Protein AF-A0A2S3ZTK1-F1 (afdb_monomer_lite)

Organism: Arthrobacter glacialis (NCBI:txid1664)

pLDDT: mean 86.09, std 12.01, range [45.44, 97.56]

Radius of gyration: 19.78 Å; chains: 1; bounding box: 35×38×61 Å

Secondary structure (DSSP, 8-state):
--------HHHHHHHHHHHHHHHHHHHHHHHHHHH-TTS-HHHHHHHHHHHHHHHHHHHHHHHHHHHHHHHHHHTT-

Sequence (77 aa):
MDANPILPVEFVLLQWAVAAMYLAIVVWALVTLAKANSLTVGARISWLVLIVIVPFVGSAAWLGFTFVQSSRKQTAK

Foldseek 3Di:
DDPPPPDPVVVVVVVVVVVVVLVVVLVVQVVVLVPPPVDDPVRSVVSNCCSVCVVCPVVVVVVVVVVVVVVVVVVVD

InterPro domains:
  IPR027379 Cardiolipin synthase N-terminal [PF13396] (24-63)

Structure (mmCIF, N/CA/C/O backbone):
data_AF-A0A2S3ZTK1-F1
#
_entry.id   AF-A0A2S3ZTK1-F1
#
loop_
_atom_site.group_PDB
_atom_site.id
_atom_site.type_symbol
_atom_site.label_atom_id
_atom_site.label_alt_id
_atom_site.label_comp_id
_atom_site.label_asym_id
_atom_site.label_entity_id
_atom_site.label_seq_id
_atom_site.pdbx_PDB_ins_code
_atom_site.Cartn_x
_atom_site.Cartn_y
_atom_site.Cartn_z
_atom_site.occupancy
_atom_site.B_iso_or_equiv
_atom_site.auth_seq_id
_atom_site.auth_comp_id
_atom_site.auth_asym_id
_atom_site.auth_atom_id
_atom_site.pdbx_PDB_model_num
ATOM 1 N N . MET A 1 1 ? 8.039 6.699 -40.715 1.00 45.44 1 MET A N 1
ATOM 2 C CA . MET A 1 1 ? 7.516 5.376 -40.325 1.00 45.44 1 MET A CA 1
ATOM 3 C C . MET A 1 1 ? 7.963 5.157 -38.901 1.00 45.44 1 MET A C 1
ATOM 5 O O . MET A 1 1 ? 9.111 4.795 -38.680 1.00 45.44 1 MET A O 1
ATOM 9 N N . ASP A 1 2 ? 7.105 5.524 -37.957 1.00 54.22 2 ASP A N 1
ATOM 10 C CA . ASP A 1 2 ? 7.404 5.439 -36.533 1.00 54.22 2 ASP A CA 1
ATOM 11 C C . ASP A 1 2 ? 7.424 3.963 -36.143 1.00 54.22 2 ASP A C 1
ATOM 13 O O . ASP A 1 2 ? 6.386 3.303 -36.088 1.00 54.22 2 ASP A O 1
ATOM 17 N N . ALA A 1 3 ? 8.623 3.414 -35.955 1.00 64.44 3 ALA A N 1
ATOM 18 C CA . ALA A 1 3 ? 8.792 2.086 -35.394 1.00 64.44 3 ALA A CA 1
ATOM 19 C C . ALA A 1 3 ? 8.314 2.147 -33.940 1.00 64.44 3 ALA A C 1
ATOM 21 O O . ALA A 1 3 ? 9.077 2.518 -33.052 1.00 64.44 3 ALA A O 1
ATOM 22 N N . ASN A 1 4 ? 7.033 1.851 -33.706 1.00 68.31 4 ASN A N 1
ATOM 23 C CA . ASN A 1 4 ? 6.504 1.704 -32.359 1.00 68.31 4 ASN A CA 1
ATOM 24 C C . ASN A 1 4 ? 7.279 0.557 -31.692 1.00 68.31 4 ASN A C 1
ATOM 26 O O . ASN A 1 4 ? 7.191 -0.574 -32.182 1.00 68.31 4 ASN A O 1
ATOM 30 N N . PRO A 1 5 ? 8.076 0.812 -30.640 1.00 76.50 5 PRO A N 1
ATOM 31 C CA . PRO A 1 5 ? 8.800 -0.252 -29.970 1.00 76.50 5 PRO A CA 1
ATOM 32 C C . PRO A 1 5 ? 7.775 -1.207 -29.354 1.00 76.50 5 PRO A C 1
ATOM 34 O O . PRO A 1 5 ? 7.084 -0.868 -28.394 1.00 76.50 5 PRO A O 1
ATOM 37 N N . ILE A 1 6 ? 7.643 -2.400 -29.936 1.00 77.94 6 ILE A N 1
ATOM 38 C CA . ILE A 1 6 ? 6.807 -3.461 -29.379 1.00 77.94 6 ILE A CA 1
ATOM 39 C C . ILE A 1 6 ? 7.521 -3.937 -28.117 1.00 77.94 6 ILE A C 1
ATOM 41 O O . ILE A 1 6 ? 8.557 -4.597 -28.190 1.00 77.94 6 ILE A O 1
ATOM 45 N N . LEU A 1 7 ? 6.997 -3.547 -26.956 1.00 80.50 7 LEU A N 1
ATOM 46 C CA . LEU A 1 7 ? 7.493 -4.051 -25.684 1.00 80.50 7 LEU A CA 1
ATOM 47 C C . LEU A 1 7 ? 7.202 -5.558 -25.595 1.00 80.50 7 LEU A C 1
ATOM 49 O O . LEU A 1 7 ? 6.093 -5.975 -25.942 1.00 80.50 7 LEU A O 1
ATOM 53 N N . PRO A 1 8 ? 8.160 -6.372 -25.120 1.00 86.88 8 PRO A N 1
ATOM 54 C CA . PRO A 1 8 ? 7.917 -7.785 -24.863 1.00 86.88 8 PRO A CA 1
ATOM 55 C C . PRO A 1 8 ? 6.723 -7.970 -23.914 1.00 86.88 8 PRO A C 1
ATOM 57 O O . PRO A 1 8 ? 6.539 -7.193 -22.971 1.00 86.88 8 PRO A O 1
ATOM 60 N N . VAL A 1 9 ? 5.892 -8.985 -24.166 1.00 88.69 9 VAL A N 1
ATOM 61 C CA . VAL A 1 9 ? 4.644 -9.235 -23.417 1.00 88.69 9 VAL A CA 1
ATOM 62 C C . VAL A 1 9 ? 4.894 -9.421 -21.917 1.00 88.69 9 VAL A C 1
ATOM 64 O O . VAL A 1 9 ? 4.053 -9.074 -21.086 1.00 88.69 9 VAL A O 1
ATOM 67 N N . GLU A 1 10 ? 6.083 -9.894 -21.559 1.00 87.69 10 GLU A N 1
ATOM 68 C CA . GLU A 1 10 ? 6.549 -10.099 -20.195 1.00 87.69 10 GLU A CA 1
ATOM 69 C C . GLU A 1 10 ? 6.563 -8.791 -19.397 1.00 87.69 10 GLU A C 1
ATOM 71 O O . GLU A 1 10 ? 6.222 -8.803 -18.216 1.00 87.69 10 GLU A O 1
ATOM 76 N N . PHE A 1 11 ? 6.881 -7.652 -20.027 1.00 87.62 11 PHE A N 1
ATOM 77 C CA . PHE A 1 11 ? 6.843 -6.347 -19.356 1.00 87.62 11 PHE A CA 1
ATOM 78 C C . PHE A 1 11 ? 5.420 -5.964 -18.955 1.00 87.62 11 PHE A C 1
ATOM 80 O O . PHE A 1 11 ? 5.186 -5.509 -17.835 1.00 87.62 11 PHE A O 1
ATOM 87 N N . VAL A 1 12 ? 4.462 -6.193 -19.854 1.00 89.12 12 VAL A N 1
ATOM 88 C CA . VAL A 1 12 ? 3.047 -5.921 -19.591 1.00 89.12 12 VAL A CA 1
ATOM 89 C C . VAL A 1 12 ? 2.531 -6.863 -18.506 1.00 89.12 12 VAL A C 1
ATOM 91 O O . VAL A 1 12 ? 1.872 -6.420 -17.572 1.00 89.12 12 VAL A O 1
ATOM 94 N N . LEU A 1 13 ? 2.857 -8.152 -18.562 1.00 92.56 13 LEU A N 1
ATOM 95 C CA . LEU A 1 13 ? 2.432 -9.105 -17.533 1.00 92.56 13 LEU A CA 1
ATOM 96 C C . LEU A 1 13 ? 3.029 -8.777 -16.162 1.00 92.56 13 LEU A C 1
ATOM 98 O O . LEU A 1 13 ? 2.310 -8.806 -15.163 1.00 92.56 13 LEU A O 1
ATOM 102 N N . LEU A 1 14 ? 4.312 -8.412 -16.109 1.00 93.88 14 LEU A N 1
ATOM 103 C CA . LEU A 1 14 ? 4.984 -8.059 -14.863 1.00 93.88 14 LEU A CA 1
ATOM 104 C C . LEU A 1 14 ? 4.352 -6.821 -14.217 1.00 93.88 14 LEU A C 1
ATOM 106 O O . LEU A 1 14 ? 4.099 -6.832 -13.013 1.00 93.88 14 LEU A O 1
ATOM 110 N N . GLN A 1 15 ? 4.035 -5.783 -14.999 1.00 89.94 15 GLN A N 1
ATOM 111 C CA . GLN A 1 15 ? 3.410 -4.568 -14.462 1.00 89.94 15 GLN A CA 1
ATOM 112 C C . GLN A 1 15 ? 2.046 -4.878 -13.820 1.00 89.94 15 GLN A C 1
ATOM 114 O O . GLN A 1 15 ? 1.734 -4.386 -12.734 1.00 89.94 15 GLN A O 1
ATOM 119 N N . TRP A 1 16 ? 1.252 -5.742 -14.460 1.00 93.69 16 TRP A N 1
ATOM 120 C CA . TRP A 1 16 ? -0.067 -6.133 -13.972 1.00 93.69 16 TRP A CA 1
ATOM 121 C C . TRP A 1 16 ? 0.036 -7.055 -12.763 1.00 93.69 16 TRP A C 1
ATOM 123 O O . TRP A 1 16 ? -0.730 -6.893 -11.817 1.00 93.69 16 TRP A O 1
ATOM 133 N N . ALA A 1 17 ? 1.007 -7.970 -12.750 1.00 95.62 17 ALA A N 1
ATOM 134 C CA . ALA A 1 17 ? 1.275 -8.830 -11.604 1.00 95.62 17 ALA A CA 1
ATOM 135 C C . ALA A 1 17 ? 1.664 -8.010 -10.367 1.00 95.62 17 ALA A C 1
ATOM 137 O O . ALA A 1 17 ? 1.124 -8.235 -9.283 1.00 95.62 17 ALA A O 1
ATOM 138 N N . VAL A 1 18 ? 2.539 -7.012 -10.531 1.00 93.31 18 VAL A N 1
ATOM 139 C CA . VAL A 1 18 ? 2.922 -6.099 -9.445 1.00 93.31 18 VAL A CA 1
ATOM 140 C C . VAL A 1 18 ? 1.715 -5.296 -8.960 1.00 93.31 18 VAL A C 1
ATOM 142 O O . VAL A 1 18 ? 1.488 -5.223 -7.753 1.00 93.31 18 VAL A O 1
ATOM 145 N N . ALA A 1 19 ? 0.901 -4.747 -9.867 1.00 91.31 19 ALA A N 1
ATOM 146 C CA . ALA A 1 19 ? -0.306 -4.004 -9.501 1.00 91.31 19 ALA A CA 1
ATOM 147 C C . ALA A 1 19 ? -1.328 -4.878 -8.747 1.00 91.31 19 ALA A C 1
ATOM 149 O O . ALA A 1 19 ? -1.873 -4.460 -7.724 1.00 91.31 19 ALA A O 1
ATOM 150 N N . ALA A 1 20 ? -1.553 -6.110 -9.210 1.00 96.00 20 ALA A N 1
ATOM 151 C CA . ALA A 1 20 ? -2.456 -7.063 -8.571 1.00 96.00 20 ALA A CA 1
ATOM 152 C C . ALA A 1 20 ? -1.954 -7.491 -7.183 1.00 96.00 20 ALA A C 1
ATOM 154 O O . ALA A 1 20 ? -2.730 -7.516 -6.227 1.00 96.00 20 ALA A O 1
ATOM 155 N N . MET A 1 21 ? -0.654 -7.769 -7.050 1.00 96.06 21 MET A N 1
ATOM 156 C CA . MET A 1 21 ? -0.020 -8.069 -5.764 1.00 96.06 21 MET A CA 1
ATOM 157 C C . MET A 1 21 ? -0.173 -6.897 -4.792 1.00 96.06 21 MET A C 1
ATOM 159 O O . MET A 1 21 ? -0.528 -7.096 -3.631 1.00 96.06 21 MET A O 1
ATOM 163 N N . TYR A 1 22 ? 0.038 -5.672 -5.274 1.00 92.31 22 TYR A N 1
ATOM 164 C CA . TYR A 1 22 ? -0.123 -4.468 -4.471 1.00 92.31 22 TYR A CA 1
ATOM 165 C C . TYR A 1 22 ? -1.559 -4.325 -3.949 1.00 92.31 22 TYR A C 1
ATOM 167 O O . TYR A 1 22 ? -1.779 -4.120 -2.753 1.00 92.31 22 TYR A O 1
ATOM 175 N N . LEU A 1 23 ? -2.546 -4.511 -4.829 1.00 94.38 23 LEU A N 1
ATOM 176 C CA . LEU A 1 23 ? -3.960 -4.483 -4.464 1.00 94.38 23 LEU A CA 1
ATOM 177 C C . LEU A 1 23 ? -4.298 -5.560 -3.421 1.00 94.38 23 LEU A C 1
ATOM 179 O O . LEU A 1 23 ? -4.975 -5.269 -2.434 1.00 94.38 23 LEU A O 1
ATOM 183 N N . ALA A 1 24 ? -3.790 -6.780 -3.602 1.00 96.50 24 ALA A N 1
ATOM 184 C CA . ALA A 1 24 ? -3.996 -7.879 -2.663 1.00 96.50 24 ALA A CA 1
ATOM 185 C C . ALA A 1 24 ? -3.444 -7.556 -1.264 1.00 96.50 24 ALA A C 1
ATOM 187 O O . ALA A 1 24 ? -4.125 -7.806 -0.269 1.00 96.50 24 ALA A O 1
ATOM 188 N N . ILE A 1 25 ? -2.258 -6.944 -1.177 1.00 95.38 25 ILE A N 1
ATOM 189 C CA . ILE A 1 25 ? -1.653 -6.523 0.096 1.00 95.38 25 ILE A CA 1
ATOM 190 C C . ILE A 1 25 ? -2.501 -5.445 0.778 1.00 95.38 25 ILE A C 1
ATOM 192 O O . ILE A 1 25 ? -2.747 -5.538 1.981 1.00 95.38 25 ILE A O 1
ATOM 196 N N . VAL A 1 26 ? -2.989 -4.449 0.031 1.00 94.25 26 VAL A N 1
ATOM 197 C CA . VAL A 1 26 ? -3.851 -3.390 0.586 1.00 94.25 26 VAL A CA 1
ATOM 198 C C . VAL A 1 26 ? -5.143 -3.982 1.146 1.00 94.25 26 VAL A C 1
ATOM 200 O O . VAL A 1 26 ? -5.503 -3.706 2.292 1.00 94.25 26 VAL A O 1
ATOM 203 N N . VAL A 1 27 ? -5.819 -4.840 0.378 1.00 96.56 27 VAL A N 1
ATOM 204 C CA . VAL A 1 27 ? -7.047 -5.513 0.828 1.00 96.56 27 VAL A CA 1
ATOM 205 C C . VAL A 1 27 ? -6.770 -6.366 2.063 1.00 96.56 27 VAL A C 1
ATOM 207 O O . VAL A 1 27 ? -7.509 -6.281 3.045 1.00 96.56 27 VAL A O 1
ATOM 210 N N . TRP A 1 28 ? -5.685 -7.140 2.061 1.00 97.56 28 TRP A N 1
ATOM 211 C CA . TRP A 1 28 ? -5.286 -7.947 3.211 1.00 97.56 28 TRP A CA 1
ATOM 212 C C . TRP A 1 28 ? -5.058 -7.089 4.459 1.00 97.56 28 TRP A C 1
ATOM 214 O O . TRP A 1 28 ? -5.538 -7.429 5.545 1.00 97.56 28 TRP A O 1
ATOM 224 N N . ALA A 1 29 ? -4.350 -5.968 4.320 1.00 94.06 29 ALA A N 1
ATOM 225 C CA . ALA A 1 29 ? -4.071 -5.052 5.420 1.00 94.06 29 ALA A CA 1
ATOM 226 C C . ALA A 1 29 ? -5.364 -4.449 5.992 1.00 94.06 29 ALA A C 1
ATOM 228 O O . ALA A 1 29 ? -5.548 -4.433 7.210 1.00 94.06 29 ALA A O 1
ATOM 229 N N . LEU A 1 30 ? -6.298 -4.037 5.128 1.00 94.81 30 LEU A N 1
ATOM 230 C CA . LEU A 1 30 ? -7.607 -3.525 5.542 1.00 94.81 30 LEU A CA 1
ATOM 231 C C . LEU A 1 30 ? -8.441 -4.594 6.256 1.00 94.81 30 LEU A C 1
ATOM 233 O O . LEU A 1 30 ? -9.010 -4.320 7.312 1.00 94.81 30 LEU A O 1
ATOM 237 N N . VAL A 1 31 ? -8.478 -5.823 5.734 1.00 96.69 31 VAL A N 1
ATOM 238 C CA . VAL A 1 31 ? -9.178 -6.947 6.378 1.00 96.69 31 VAL A CA 1
ATOM 239 C C . VAL A 1 31 ? -8.563 -7.259 7.742 1.00 96.69 31 VAL A C 1
ATOM 241 O O . VAL A 1 31 ? -9.288 -7.482 8.712 1.00 96.69 31 VAL A O 1
ATOM 244 N N . THR A 1 32 ? -7.235 -7.242 7.842 1.00 95.69 32 THR A N 1
ATOM 245 C CA . THR A 1 32 ? -6.516 -7.462 9.105 1.00 95.69 32 THR A CA 1
ATOM 246 C C . THR A 1 32 ? -6.862 -6.375 10.122 1.00 95.69 32 THR A C 1
ATOM 248 O O . THR A 1 32 ? -7.197 -6.683 11.265 1.00 95.69 32 THR A O 1
ATOM 251 N N . LEU A 1 33 ? -6.884 -5.110 9.698 1.00 93.62 33 LEU A N 1
ATOM 252 C CA . LEU A 1 33 ? -7.258 -3.981 10.547 1.00 93.62 33 LEU A CA 1
ATOM 253 C C . LEU A 1 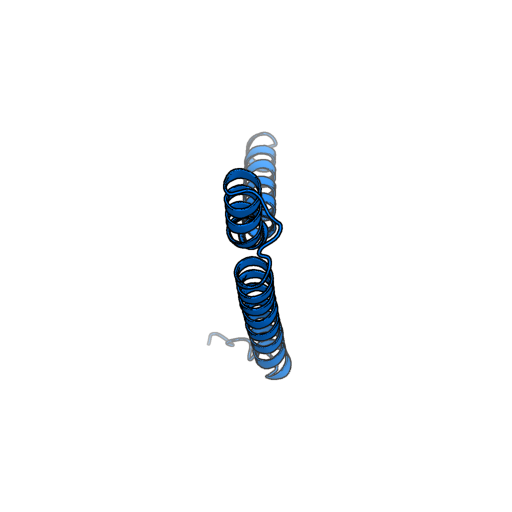33 ? -8.735 -4.029 10.979 1.00 93.62 33 LEU A C 1
ATOM 255 O O . LEU A 1 33 ? -9.072 -3.693 12.119 1.00 93.62 33 LEU A O 1
ATOM 259 N N . ALA A 1 34 ? -9.624 -4.471 10.088 1.00 90.81 34 ALA A N 1
ATOM 260 C CA . ALA A 1 34 ? -11.044 -4.655 10.378 1.00 90.81 34 ALA A CA 1
ATOM 261 C C . ALA A 1 34 ? -11.284 -5.780 11.399 1.00 90.81 34 ALA A C 1
ATOM 263 O O . ALA A 1 34 ? -12.168 -5.663 12.246 1.00 90.81 34 ALA A O 1
ATOM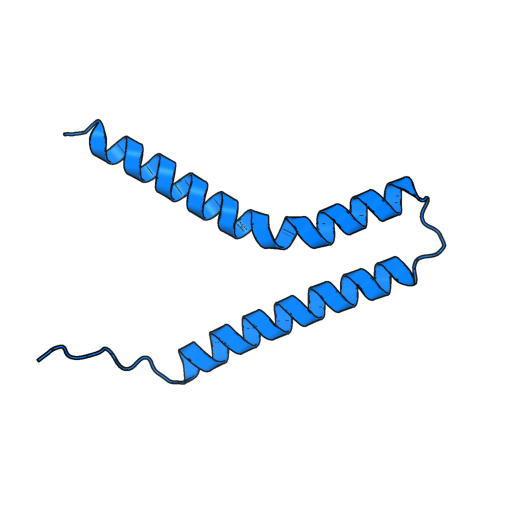 264 N N . LYS A 1 35 ? -10.466 -6.837 11.365 1.00 94.50 35 LYS A N 1
ATOM 265 C CA . LYS A 1 35 ? -10.522 -7.950 12.327 1.00 94.50 35 LYS A CA 1
ATOM 266 C C . LYS A 1 35 ? -9.840 -7.641 13.663 1.00 94.50 35 LYS A C 1
ATOM 268 O O . LYS A 1 35 ? -10.121 -8.304 14.659 1.00 94.50 35 LYS A O 1
ATOM 273 N N . ALA A 1 36 ? -8.956 -6.648 13.707 1.00 90.38 36 ALA A N 1
ATOM 274 C CA . ALA A 1 36 ? -8.266 -6.253 14.926 1.00 90.38 36 ALA A CA 1
ATOM 275 C C . ALA A 1 36 ? -9.202 -5.471 15.868 1.00 90.38 36 ALA A C 1
ATOM 277 O O . ALA A 1 36 ? -9.365 -4.257 15.748 1.00 90.38 36 ALA A O 1
ATOM 278 N N . ASN A 1 37 ? -9.815 -6.186 16.815 1.00 82.44 37 ASN A N 1
ATOM 279 C CA . ASN A 1 37 ? -10.737 -5.626 17.813 1.00 82.44 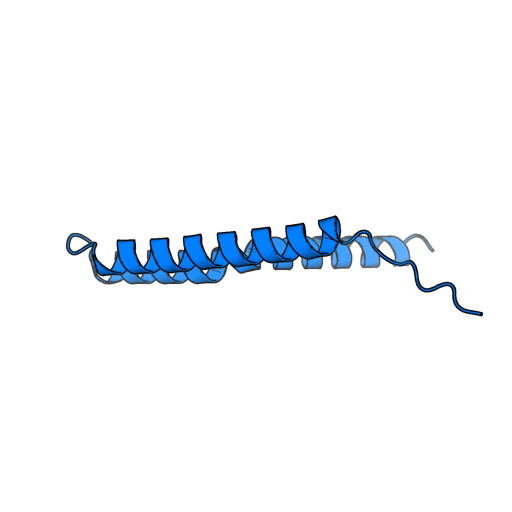37 ASN A CA 1
ATOM 280 C C . ASN A 1 37 ? -10.040 -5.088 19.075 1.00 82.44 37 ASN A C 1
ATOM 282 O O . ASN A 1 37 ? -10.681 -4.457 19.906 1.00 82.44 37 ASN A O 1
ATOM 286 N N . SER A 1 38 ? -8.737 -5.330 19.234 1.00 91.25 38 SER A N 1
ATOM 287 C CA . SER A 1 38 ? -7.945 -4.877 20.388 1.00 91.25 38 SER A CA 1
ATOM 288 C C . SER A 1 38 ? -7.391 -3.455 20.245 1.00 91.25 38 SER A C 1
ATOM 290 O O . SER A 1 38 ? -6.766 -2.940 21.170 1.00 91.25 38 SER A O 1
ATOM 292 N N . LEU A 1 39 ? -7.587 -2.814 19.092 1.00 87.88 39 LEU A N 1
ATOM 293 C CA . LEU A 1 39 ? -7.075 -1.474 18.819 1.00 87.88 39 LEU A CA 1
ATOM 294 C C . LEU A 1 39 ? -8.049 -0.403 19.302 1.00 87.88 39 LEU A C 1
ATOM 296 O O . LEU A 1 39 ? -9.252 -0.464 19.051 1.00 87.88 39 LEU A O 1
ATOM 300 N N . THR A 1 40 ? -7.503 0.639 19.923 1.00 91.44 40 THR A N 1
ATOM 301 C CA . THR A 1 40 ? -8.252 1.870 20.181 1.00 91.44 40 THR A CA 1
ATOM 302 C C . THR A 1 40 ? -8.635 2.543 18.859 1.00 91.44 40 THR A C 1
ATOM 304 O O . THR A 1 40 ? -7.958 2.383 17.838 1.00 91.44 40 THR A O 1
ATOM 307 N N . VAL A 1 41 ? -9.713 3.335 18.866 1.00 91.00 41 VAL A N 1
ATOM 308 C CA . VAL A 1 41 ? -10.217 4.023 17.660 1.00 91.00 41 VAL A CA 1
ATOM 309 C C . VAL A 1 41 ? -9.129 4.884 17.010 1.00 91.00 41 VAL A C 1
ATOM 311 O O . VAL A 1 41 ? -8.938 4.818 15.798 1.00 91.00 41 VAL A O 1
ATOM 314 N N . GLY A 1 42 ? -8.365 5.629 17.817 1.00 91.38 42 GLY A N 1
ATOM 315 C CA . GLY A 1 42 ? -7.256 6.452 17.328 1.00 91.38 42 GLY A CA 1
ATOM 316 C C . GLY A 1 42 ? -6.1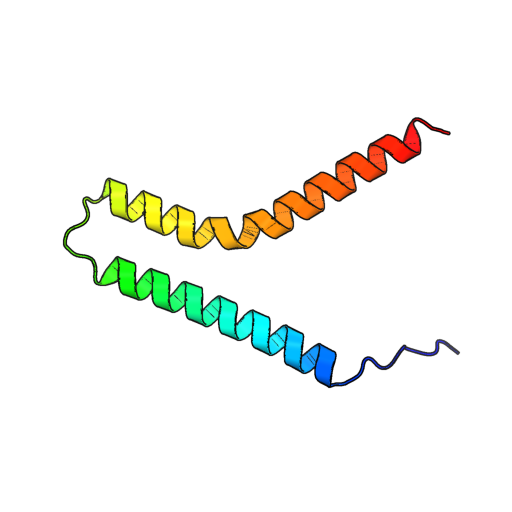79 5.626 16.624 1.00 91.38 42 GLY A C 1
ATOM 317 O O . GLY A 1 42 ? -5.781 5.958 15.511 1.00 91.38 42 GLY A O 1
ATOM 318 N N . ALA A 1 43 ? -5.767 4.500 17.213 1.00 92.19 43 ALA A N 1
ATOM 319 C CA . ALA A 1 43 ? -4.782 3.615 16.596 1.00 92.19 43 ALA A CA 1
ATOM 320 C C . ALA A 1 43 ? -5.295 3.014 15.277 1.00 92.19 43 ALA A C 1
ATOM 322 O O . ALA A 1 43 ? -4.540 2.900 14.310 1.00 92.19 43 ALA A O 1
ATOM 323 N N . ARG A 1 44 ? -6.589 2.680 15.205 1.00 91.88 44 ARG A N 1
ATOM 324 C CA . ARG A 1 44 ? -7.216 2.166 13.982 1.00 91.88 44 ARG A CA 1
ATOM 325 C C . ARG A 1 44 ? -7.207 3.194 12.851 1.00 91.88 44 ARG A C 1
ATOM 327 O O . ARG A 1 44 ? -6.882 2.840 11.721 1.00 91.88 44 ARG A O 1
ATOM 334 N N . ILE A 1 45 ? -7.523 4.453 13.154 1.00 94.19 45 ILE A N 1
ATOM 335 C CA . ILE A 1 45 ? -7.491 5.546 12.172 1.00 94.19 45 ILE A CA 1
ATOM 336 C C . ILE A 1 45 ? -6.061 5.761 11.667 1.00 94.19 45 ILE A C 1
ATOM 338 O O . ILE A 1 45 ? -5.857 5.826 10.457 1.00 94.19 45 ILE A O 1
ATOM 342 N N . SER A 1 46 ? -5.066 5.789 12.558 1.00 94.50 46 SER A N 1
ATOM 343 C CA . SER A 1 46 ? -3.659 5.942 12.163 1.00 94.50 46 SER A CA 1
ATOM 344 C C . SER A 1 46 ? -3.197 4.839 11.207 1.00 94.50 46 SER A C 1
ATOM 346 O O . SER A 1 46 ? -2.566 5.127 10.192 1.00 94.50 46 SER A O 1
ATOM 348 N N . TRP A 1 47 ? -3.555 3.581 11.482 1.00 95.31 47 TRP A N 1
ATOM 349 C CA . TRP A 1 47 ? -3.233 2.461 10.593 1.00 95.31 47 TRP A CA 1
ATOM 350 C C . TRP A 1 47 ? -3.953 2.538 9.251 1.00 95.31 47 TRP A C 1
ATOM 352 O O . TRP A 1 47 ? -3.344 2.262 8.222 1.00 95.31 47 TRP A O 1
ATOM 362 N N . LEU A 1 48 ? -5.222 2.942 9.244 1.00 94.69 48 LEU A N 1
ATOM 363 C CA . LEU A 1 48 ? -5.976 3.128 8.008 1.00 94.69 48 LEU A CA 1
ATOM 364 C C . LEU A 1 48 ? -5.327 4.201 7.125 1.00 94.69 48 LEU A C 1
ATOM 366 O O . LEU A 1 48 ? -5.103 3.972 5.938 1.00 94.69 48 LEU A O 1
ATOM 370 N N . VAL A 1 49 ? -4.967 5.340 7.720 1.00 94.88 49 VAL A N 1
ATOM 371 C CA . VAL A 1 49 ? -4.265 6.427 7.028 1.00 94.88 49 VAL A CA 1
ATOM 372 C C . VAL A 1 49 ? -2.930 5.937 6.468 1.00 94.88 49 VAL A C 1
ATOM 374 O O . VAL A 1 49 ? -2.637 6.189 5.303 1.00 94.88 49 VAL A O 1
ATOM 377 N N . LEU A 1 50 ? -2.147 5.181 7.242 1.00 94.31 50 LEU A N 1
ATOM 378 C CA . LEU A 1 50 ? -0.886 4.605 6.768 1.00 94.31 50 LEU A CA 1
ATOM 379 C C . LEU A 1 50 ? -1.086 3.652 5.583 1.00 94.31 50 LEU A C 1
ATOM 381 O O . LEU A 1 50 ? -0.403 3.804 4.574 1.00 94.31 50 LEU A O 1
ATOM 385 N N . ILE A 1 51 ? -2.036 2.715 5.665 1.00 93.50 51 ILE A N 1
ATOM 386 C CA . ILE A 1 51 ? -2.325 1.753 4.586 1.00 93.50 51 ILE A CA 1
ATOM 387 C C . ILE A 1 51 ? -2.690 2.477 3.283 1.00 93.50 51 ILE A C 1
ATOM 389 O O . ILE A 1 51 ? -2.285 2.043 2.205 1.00 93.50 51 ILE A O 1
ATOM 393 N N . VAL A 1 52 ? -3.424 3.588 3.380 1.00 91.06 52 VAL A N 1
ATOM 394 C CA . VAL A 1 52 ? -3.833 4.384 2.217 1.00 91.06 52 VAL A CA 1
ATOM 395 C C . VAL A 1 52 ? -2.700 5.269 1.699 1.00 91.06 52 VAL A C 1
ATOM 397 O O . VAL A 1 52 ? -2.542 5.370 0.490 1.00 91.06 52 VAL A O 1
ATOM 400 N N . ILE A 1 53 ? -1.900 5.900 2.564 1.00 92.38 53 ILE A N 1
ATOM 401 C CA . ILE A 1 53 ? -0.884 6.884 2.149 1.00 92.38 53 ILE A CA 1
ATOM 402 C C . ILE A 1 53 ? 0.412 6.234 1.659 1.00 92.38 53 ILE A C 1
ATOM 404 O O . ILE A 1 53 ? 0.982 6.702 0.673 1.00 92.38 53 ILE A O 1
ATOM 408 N N . VAL A 1 54 ? 0.878 5.161 2.305 1.00 91.31 54 VAL A N 1
ATOM 409 C CA . VAL A 1 54 ? 2.123 4.451 1.946 1.00 91.31 54 VAL A CA 1
ATOM 410 C C . VAL A 1 54 ? 2.266 4.161 0.437 1.00 91.31 54 VAL A C 1
ATOM 412 O O . VAL A 1 54 ? 3.338 4.460 -0.094 1.00 91.31 54 VAL A O 1
ATOM 415 N N . PRO A 1 55 ? 1.229 3.687 -0.290 1.00 87.00 55 PRO A N 1
ATOM 416 C CA . PRO A 1 55 ? 1.282 3.513 -1.745 1.00 87.00 55 PRO A CA 1
ATOM 417 C C . PRO A 1 55 ? 1.753 4.726 -2.536 1.00 87.00 55 PRO A C 1
ATOM 419 O O . PRO A 1 55 ? 2.422 4.588 -3.558 1.00 87.00 55 PRO A O 1
ATOM 422 N N . PHE A 1 56 ? 1.411 5.920 -2.067 1.00 89.56 56 PHE A N 1
ATOM 423 C CA . PHE A 1 56 ? 1.669 7.159 -2.784 1.00 89.56 56 PHE A CA 1
ATOM 424 C C . PHE A 1 56 ? 3.025 7.771 -2.432 1.00 89.56 56 PHE A C 1
ATOM 426 O O . PHE A 1 56 ? 3.515 8.621 -3.175 1.00 89.56 56 PHE A O 1
ATOM 433 N N . VAL A 1 57 ? 3.665 7.335 -1.340 1.00 90.00 57 VAL A N 1
ATOM 434 C CA . VAL A 1 57 ? 4.950 7.890 -0.879 1.00 90.00 57 VAL A CA 1
ATOM 435 C C . VAL A 1 57 ? 6.042 7.696 -1.928 1.00 90.00 57 VAL A C 1
ATOM 437 O O . VAL A 1 57 ? 6.799 8.625 -2.195 1.00 90.00 57 VAL A O 1
ATOM 440 N N . GLY A 1 58 ? 6.097 6.526 -2.571 1.00 84.25 58 GLY A N 1
ATOM 441 C CA . GLY A 1 58 ? 7.075 6.254 -3.627 1.00 84.25 58 GLY A CA 1
ATOM 442 C C . GLY A 1 58 ? 6.909 7.188 -4.830 1.00 84.25 58 GLY A C 1
ATOM 443 O O . GLY A 1 58 ? 7.875 7.806 -5.278 1.00 84.25 58 GLY A O 1
ATOM 444 N N . SER A 1 59 ? 5.674 7.354 -5.312 1.00 86.00 59 SER A N 1
ATOM 445 C CA . SER A 1 59 ? 5.360 8.267 -6.417 1.00 86.00 59 SER A CA 1
ATOM 446 C C . SER A 1 59 ? 5.656 9.725 -6.058 1.00 86.00 59 SER A C 1
ATOM 448 O O . SER A 1 59 ? 6.262 10.442 -6.853 1.00 86.00 59 SER A O 1
ATOM 450 N N . ALA A 1 60 ? 5.288 10.156 -4.848 1.00 89.38 60 ALA A N 1
ATOM 451 C CA . ALA A 1 60 ? 5.562 11.504 -4.357 1.00 89.38 60 ALA A CA 1
ATOM 452 C C . ALA A 1 60 ? 7.071 11.775 -4.231 1.00 89.38 60 ALA A C 1
ATOM 454 O O . ALA A 1 60 ? 7.540 12.839 -4.638 1.00 89.38 60 ALA A O 1
ATOM 455 N N . ALA A 1 61 ? 7.844 10.805 -3.733 1.00 90.81 61 ALA A N 1
ATOM 456 C CA . ALA A 1 61 ? 9.297 10.908 -3.628 1.00 90.81 61 ALA A CA 1
ATOM 457 C C . ALA A 1 61 ? 9.965 11.009 -5.006 1.00 90.81 61 ALA A C 1
ATOM 459 O O . ALA A 1 61 ? 10.852 11.843 -5.202 1.00 90.81 61 ALA A O 1
ATOM 460 N N . TRP A 1 62 ? 9.516 10.208 -5.977 1.00 88.94 62 TRP A N 1
ATOM 461 C CA . TRP A 1 62 ? 10.033 10.265 -7.343 1.00 88.94 62 TRP A CA 1
ATOM 462 C C . TRP A 1 62 ? 9.731 11.609 -8.013 1.00 88.94 62 TRP A C 1
ATOM 464 O O . TRP A 1 62 ? 10.634 12.223 -8.581 1.00 88.94 62 TRP A O 1
ATOM 474 N N . LEU A 1 63 ? 8.497 12.108 -7.889 1.00 89.19 63 LEU A N 1
ATOM 475 C CA . LEU A 1 63 ? 8.121 13.431 -8.398 1.00 89.19 63 LEU A CA 1
ATOM 476 C C . LEU A 1 63 ? 8.953 14.540 -7.743 1.00 89.19 63 LEU A C 1
ATOM 478 O O . LEU A 1 63 ? 9.499 15.392 -8.437 1.00 89.19 63 LEU A O 1
ATOM 482 N N . GLY A 1 64 ? 9.120 14.510 -6.420 1.00 90.00 64 GLY A N 1
ATOM 483 C CA . GLY A 1 64 ? 9.971 15.475 -5.722 1.00 90.00 64 GLY A CA 1
ATOM 484 C C . GLY A 1 64 ? 11.413 15.464 -6.243 1.00 90.00 64 GLY A C 1
ATOM 485 O O . GLY A 1 64 ? 11.986 16.522 -6.510 1.00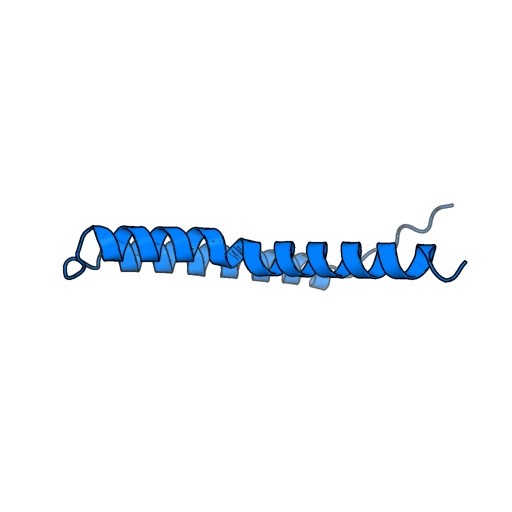 90.00 64 GLY A O 1
ATOM 486 N N . PHE A 1 65 ? 11.987 14.277 -6.460 1.00 87.25 65 PHE A N 1
ATOM 487 C CA . PHE A 1 65 ? 13.337 14.136 -7.004 1.00 87.25 65 PHE A CA 1
ATOM 488 C C . PHE A 1 65 ? 13.464 14.709 -8.425 1.00 87.25 65 PHE A C 1
ATOM 490 O O . PHE A 1 65 ? 14.421 15.437 -8.703 1.00 87.25 65 PHE A O 1
ATOM 497 N N . THR A 1 66 ? 12.508 14.434 -9.318 1.00 84.25 66 THR A N 1
ATOM 498 C CA . THR A 1 66 ? 12.550 14.949 -10.698 1.00 84.25 66 THR A CA 1
ATOM 499 C C . THR A 1 66 ? 12.378 16.465 -10.752 1.00 84.25 66 THR A C 1
ATOM 501 O O . THR A 1 66 ? 13.105 17.125 -11.500 1.00 84.25 66 THR A O 1
ATOM 504 N N . PHE A 1 67 ? 11.515 17.043 -9.911 1.00 81.81 67 PHE A N 1
ATOM 505 C CA . PHE A 1 67 ? 11.380 18.498 -9.780 1.00 81.81 67 PHE A CA 1
ATOM 506 C C . PHE A 1 67 ? 12.689 19.155 -9.329 1.00 81.81 67 PHE A C 1
ATOM 508 O O . PHE A 1 67 ? 13.159 20.100 -9.966 1.00 81.81 67 PHE A O 1
ATOM 515 N N . VAL A 1 68 ? 13.332 18.623 -8.285 1.00 83.31 68 VAL A N 1
ATOM 516 C CA . VAL A 1 68 ? 14.618 19.145 -7.790 1.00 83.31 68 VAL A CA 1
ATOM 517 C C . VAL A 1 68 ? 15.713 19.031 -8.856 1.00 83.31 68 VAL A C 1
ATOM 519 O O . VAL A 1 68 ? 16.523 19.948 -9.019 1.00 83.31 68 VAL A O 1
ATOM 522 N N . GLN A 1 69 ? 15.740 17.932 -9.611 1.00 80.62 69 GLN A N 1
ATOM 523 C CA . GLN A 1 69 ? 16.721 17.733 -10.676 1.00 80.62 69 GLN A CA 1
ATOM 524 C C . GLN A 1 69 ? 16.486 18.678 -11.867 1.00 80.62 69 GLN A C 1
ATOM 526 O O . GLN A 1 69 ? 17.454 19.170 -12.449 1.00 80.62 69 GLN A O 1
ATOM 531 N N . SER A 1 70 ? 15.225 18.971 -12.203 1.00 73.88 70 SER A N 1
ATOM 532 C CA . SER A 1 70 ? 14.861 19.937 -13.247 1.00 73.88 70 SER A CA 1
ATOM 533 C C . SER A 1 70 ? 15.317 21.352 -12.887 1.00 73.88 70 SER A C 1
ATOM 535 O O . SER A 1 70 ? 15.949 22.021 -13.707 1.00 73.88 70 SER A O 1
ATOM 537 N N . SER A 1 71 ? 15.096 21.781 -11.641 1.00 73.12 71 SER A N 1
ATOM 538 C CA . SER A 1 71 ? 15.518 23.107 -11.171 1.00 73.12 71 SER A CA 1
ATOM 539 C C . SER A 1 71 ? 17.038 23.283 -11.200 1.00 73.12 71 SER A C 1
ATOM 541 O O . SER A 1 71 ? 17.527 24.344 -11.576 1.00 73.12 71 SER A O 1
ATOM 543 N N . ARG A 1 72 ? 17.806 22.228 -10.885 1.00 69.62 72 ARG A N 1
ATOM 544 C CA . ARG A 1 72 ? 19.282 22.260 -10.942 1.00 69.62 72 ARG A CA 1
ATOM 545 C C . ARG A 1 72 ? 19.838 22.389 -12.362 1.00 69.62 72 ARG A C 1
ATOM 547 O O . ARG A 1 72 ? 20.913 22.952 -12.537 1.00 69.62 72 ARG A O 1
ATOM 554 N N . LYS A 1 73 ? 19.132 21.880 -13.377 1.00 63.53 73 LYS A N 1
ATOM 555 C CA . LYS A 1 73 ? 19.568 21.979 -14.782 1.00 63.53 73 LYS A CA 1
ATOM 556 C C . LYS A 1 73 ? 19.343 23.370 -15.384 1.00 63.53 73 LYS A C 1
ATOM 558 O O . LYS A 1 73 ? 20.044 23.719 -16.326 1.00 63.53 73 LYS A O 1
ATOM 563 N N . GLN A 1 74 ? 18.409 24.165 -14.855 1.00 60.03 74 GLN A N 1
ATOM 564 C CA . GLN A 1 74 ? 18.165 25.536 -15.325 1.00 60.03 74 GLN A CA 1
ATOM 565 C C . GLN A 1 74 ? 19.167 26.563 -14.785 1.00 60.03 74 GLN A C 1
ATOM 567 O O . GLN A 1 74 ? 19.413 27.552 -15.459 1.00 60.03 74 GLN A O 1
ATOM 572 N N . THR A 1 75 ? 19.762 26.342 -13.610 1.00 58.62 75 THR A N 1
ATOM 573 C CA . THR A 1 75 ? 20.733 27.281 -13.005 1.00 58.62 75 THR A CA 1
ATOM 574 C C . THR A 1 75 ? 22.169 27.095 -13.509 1.00 58.62 75 THR A C 1
ATOM 576 O O . THR A 1 75 ? 23.029 27.916 -13.217 1.00 58.62 75 THR A O 1
ATOM 579 N N . ALA A 1 76 ? 22.442 26.004 -14.230 1.00 58.09 76 ALA A N 1
ATOM 580 C CA . ALA A 1 76 ? 23.753 25.681 -14.799 1.00 58.09 76 ALA A CA 1
ATOM 581 C C . ALA A 1 76 ? 23.897 26.105 -16.277 1.00 58.09 76 ALA A C 1
ATOM 583 O O . ALA A 1 76 ? 24.842 25.680 -16.943 1.00 58.09 76 ALA A O 1
ATOM 584 N N . LYS A 1 77 ? 22.944 26.887 -16.795 1.00 47.03 77 LYS A N 1
ATOM 585 C CA . LYS A 1 77 ? 22.913 27.421 -18.158 1.00 47.03 77 LYS A CA 1
ATOM 586 C C . LYS A 1 77 ? 22.946 28.941 -18.104 1.00 47.03 77 LYS A C 1
ATOM 588 O O . LYS A 1 77 ? 23.574 29.522 -19.011 1.00 47.03 77 LYS A O 1
#

=== Feature glossary ===
A reading guide for the features in this record.

Start from the sequence.

  · This is the polypeptide sequence — one letter per residue, N-terminus first. Length ranges from a few dozen residues for small domains to over a thousand for large multi-domain proteins.

Fold it, and you get atomic coordinates and the backbone conformation that goes with them.

  · Structure coordinates are given as an mmCIF _atom_site loop: one row per atom with element, residue name, chain id, sequence number, and x/y/z position in Å. Only the four main-chain atoms per residue are included here; side chains are omitted to keep the record compact.

  · Backbone dihedral angles. Every residue except chain termini has a φ (preceding-C → N → Cα → C) and a ψ (N → Cα → C → next-N). They are reported in degrees following the IUPAC sign convention. Secondary structure is essentially a statement about which (φ, ψ) basin each residue occupies.

  · The SS8 string is DSSP's per-residue secondary-structure call. α-helix (H) means an i→i+4 H-bond ladder; β-strand (E) means the residue participates in a β-sheet; 3₁₀ (G) and π (I) are tighter and wider helices; T/S are turns/bends; '-' is loop.

  · SS3 is a coarse helix/strand/coil call (letters a/b/c) made by the P-SEA algorithm from inter-Cα distances and dihedrals. It is less detailed than DSSP but needs only Cα positions.

Summarize the fold with a handful of shape descriptors and a per-residue structural alphabet.

  · Radius of gyration (Rg) is the root-mean-square distance of Cα atoms from their centroid — a single number for overall size and compactness. A globular domain of N residues has Rg ≈ 2.2·N^0.38 Å; an extended or disordered chain has a much larger Rg. The Cα contact count is the number of residue pairs whose Cα atoms are within 8 Å and are more than four positions apart in sequence — a standard proxy for tertiary packing density. The bounding box is the smallest axis-aligned box enclosing all Cα atoms.

  · The Foldseek 3Di string encodes local tertiary geometry as a 20-letter alphabet — one character per residue — derived from the relative positions of nearby Cα atoms. Unlike the amino-acid sequence, 3Di is a direct function of the 3D structure, so two proteins with the same fold have similar 3Di strings even at low sequence identity.

  · Solvent-accessible surface area (SASA) is the area in Å² traced out by the centre of a 1.4 Å probe sphere (a water molecule) rolled over the protein's van der Waals surface (Shrake–Rupley / Lee–Richards construction). Buried residues have near-zero SASA; fully exposed residues can exceed 200 Å². The total SASA scales roughly with the number of surface residues.

Ask how reliable the model is.

  · pLDDT (predicted Local Distance Difference Test) is AlphaFold's per-residue confidence score, ranging from 0 to 100. Values above 90 indicate high confidence (typically well-packed cores); 70–90 is confident; 50–70 low confidence; below 50 usually means the region is disordered or the prediction is unreliable there. AlphaFold stores pLDDT in the mmCIF B-factor column.

  · B-factor (Debye–Waller factor) reflects atomic displacement in the crystal lattice. It is an experimental observable (units Å²), not a prediction; low values mean the atom is pinned down, high values mean it moves or is heterogeneous across the crystal.

  · Predicted Aligned Error (PAE) is an AlphaFold confidence matrix: entry (i, j) is the expected error in the position of residue j, in ångströms, when the prediction is superimposed on the true structure at residue i. Low PAE within a block of residues means that block is internally rigid and well-predicted; high PAE between two blocks means their relative placement is uncertain even if each block individually is confident.

Place it in context: what it resembles, what it is annotated as, and how it looks.

  · Nearest PDB neighbors are the top structural matches found by Foldseek when searching this structure against the entire Protein Data Bank. Each hit reports a TM-score (0 to 1; >0.5 almost always implies the same fold) and an E-value. These are *structural* homologs — they may share no detectable sequence similarity.

  · Functional annotations link the protein to curated databases. InterPro entries identify conserved domains and families by matching the sequence against member-database signatures (Pfam, PROSITE, CDD, …). Gene Ontology (GO) terms describe molecular function, biological process, and cellular component in a controlled vocabulary. CATH places the structure in a hierarchical fold classification (Class/Architecture/Topology/Homologous-superfamily). The organism is the source species.

  · Three diagnostic plots accompany the record. The Cα contact map visualizes the tertiary structure as a 2D adjacency matrix (8 Å cutoff, sequence-local contacts suppressed). The Ramachandran plot s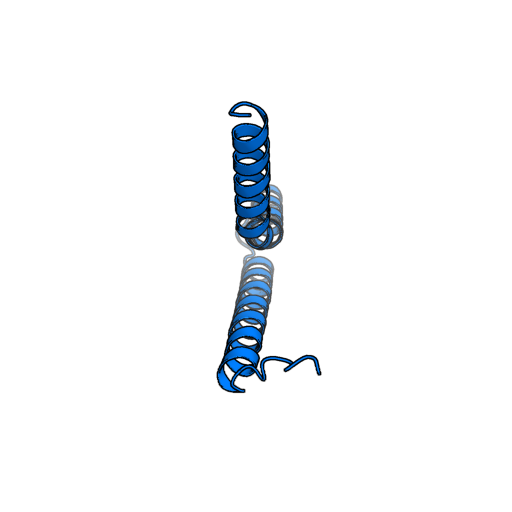hows the distribution of backbone (φ, ψ) torsions, with points in the α and β basins reflecting secondary structure content. The PAE plot shows AlphaFold's inter-residue confidence as a color matrix.

  · Six rendered views show the 3D structure from the faces of a cube — i.e. along ±x, ±y, ±z. Rendering representation is drawn randomly per protein from cartoon (secondary-structure ribbons), sticks (backbone bonds), or molecular surface; coloring is either N→C rainbow (blue at the N-terminus through red at the C-terminus) or one color per chain.